Protein AF-A0A6G6K2P4-F1 (afdb_monomer_lite)

Structure (mmCIF, N/CA/C/O backbone):
data_AF-A0A6G6K2P4-F1
#
_entry.id   AF-A0A6G6K2P4-F1
#
loop_
_atom_site.group_PDB
_atom_site.id
_atom_site.type_symbol
_atom_site.label_atom_id
_atom_site.label_alt_id
_atom_site.label_comp_id
_atom_site.label_asym_id
_atom_site.label_entity_id
_atom_site.label_seq_id
_atom_site.pdbx_PDB_ins_code
_atom_site.Cartn_x
_atom_site.Cartn_y
_atom_site.Cartn_z
_atom_site.occupancy
_atom_site.B_iso_or_equiv
_atom_site.auth_seq_id
_atom_site.auth_comp_id
_atom_site.auth_asym_id
_atom_site.auth_atom_id
_atom_site.pdbx_PDB_model_num
ATOM 1 N N . MET A 1 1 ? 17.049 -26.650 -2.622 1.00 39.81 1 MET A N 1
ATOM 2 C CA . MET A 1 1 ? 17.209 -25.190 -2.792 1.00 39.81 1 MET A CA 1
ATOM 3 C C . MET A 1 1 ? 16.541 -24.506 -1.617 1.00 39.81 1 MET A C 1
ATOM 5 O O . MET A 1 1 ? 15.381 -24.784 -1.356 1.00 39.81 1 MET A O 1
ATOM 9 N N . ILE A 1 2 ? 17.284 -23.707 -0.855 1.00 31.02 2 ILE A N 1
ATOM 10 C CA . ILE A 1 2 ? 16.740 -22.913 0.253 1.00 31.02 2 ILE A CA 1
ATOM 11 C C . ILE A 1 2 ? 16.193 -21.632 -0.380 1.00 31.02 2 ILE A C 1
ATOM 13 O O . ILE A 1 2 ? 16.958 -20.934 -1.041 1.00 31.02 2 ILE A O 1
ATOM 17 N N . SER A 1 3 ? 14.889 -21.371 -0.233 1.00 41.75 3 SER A N 1
ATOM 18 C CA . SER A 1 3 ? 14.247 -20.149 -0.735 1.00 41.75 3 SER A CA 1
ATOM 19 C C . SER A 1 3 ? 14.992 -18.918 -0.212 1.00 41.75 3 SER A C 1
ATOM 21 O O . SER A 1 3 ? 15.255 -18.818 0.990 1.00 41.75 3 SER A O 1
ATOM 23 N N . LEU A 1 4 ? 15.356 -18.006 -1.118 1.00 45.09 4 LEU A N 1
ATOM 24 C CA . LEU A 1 4 ? 16.084 -16.768 -0.822 1.00 45.09 4 LEU A CA 1
ATOM 25 C C . LEU A 1 4 ? 15.324 -15.894 0.200 1.00 45.09 4 LEU A C 1
ATOM 27 O O . LEU A 1 4 ? 15.955 -15.183 0.978 1.00 45.09 4 LEU A O 1
ATOM 31 N N . LEU A 1 5 ? 13.999 -16.073 0.291 1.00 49.62 5 LEU A N 1
ATOM 32 C CA . LEU A 1 5 ? 13.108 -15.445 1.272 1.00 49.62 5 LEU A CA 1
ATOM 33 C C . LEU A 1 5 ? 13.493 -15.789 2.722 1.00 49.62 5 LEU A C 1
ATOM 35 O O . LEU A 1 5 ? 13.504 -14.924 3.588 1.00 49.62 5 LEU A O 1
ATOM 39 N N . LYS A 1 6 ? 13.951 -17.018 3.005 1.00 39.12 6 LYS A N 1
ATOM 40 C CA . LYS A 1 6 ? 14.360 -17.417 4.369 1.00 39.12 6 LYS A CA 1
ATOM 41 C C . LYS A 1 6 ? 15.585 -16.667 4.902 1.00 39.12 6 LYS A C 1
ATOM 43 O O . LYS A 1 6 ? 15.818 -16.696 6.106 1.00 39.12 6 LYS A O 1
ATOM 48 N N . LYS A 1 7 ? 16.397 -16.052 4.034 1.00 46.56 7 LYS A N 1
ATOM 49 C CA . LYS A 1 7 ? 17.604 -15.317 4.445 1.00 46.56 7 LYS A CA 1
ATOM 50 C C . LYS A 1 7 ? 17.328 -13.868 4.846 1.00 46.56 7 LYS A C 1
ATOM 52 O O . LYS A 1 7 ? 18.164 -13.300 5.538 1.00 46.56 7 LYS A O 1
ATOM 57 N N . LEU A 1 8 ? 16.195 -13.294 4.440 1.00 49.91 8 LEU A N 1
ATOM 58 C CA . LEU A 1 8 ? 15.850 -11.901 4.744 1.00 49.91 8 LEU A CA 1
ATOM 59 C C . LEU A 1 8 ? 15.077 -11.766 6.071 1.00 49.91 8 LEU A C 1
ATOM 61 O O . LEU A 1 8 ? 15.215 -10.753 6.744 1.00 49.91 8 LEU A O 1
ATOM 65 N N . PHE A 1 9 ? 14.374 -12.816 6.517 1.00 56.88 9 PHE A N 1
ATOM 66 C CA . PHE A 1 9 ? 13.521 -12.800 7.723 1.00 56.88 9 PHE A CA 1
ATOM 67 C C . PHE A 1 9 ? 14.152 -13.455 8.977 1.00 56.88 9 PHE A C 1
ATOM 69 O O . PHE A 1 9 ? 13.475 -14.083 9.793 1.00 56.88 9 PHE A O 1
ATOM 76 N N . GLY A 1 10 ? 15.475 -13.369 9.137 1.00 37.81 10 GLY A N 1
ATOM 77 C CA . GLY A 1 10 ? 16.217 -14.033 10.219 1.00 37.81 10 GLY A CA 1
ATOM 78 C C . GLY A 1 10 ? 16.110 -13.382 11.613 1.00 37.81 10 GLY A C 1
ATOM 79 O O . GLY A 1 10 ? 16.987 -12.619 11.985 1.00 37.81 10 GLY A O 1
ATOM 80 N N . SER A 1 11 ? 15.083 -13.767 12.383 1.00 51.94 11 SER A N 1
ATOM 81 C CA . SER A 1 11 ? 14.995 -13.998 13.849 1.00 51.94 11 SER A CA 1
ATOM 82 C C . SER A 1 11 ? 15.891 -13.224 14.852 1.00 51.94 11 SER A C 1
ATOM 84 O O . SER A 1 11 ? 17.026 -13.639 15.089 1.00 51.94 11 SER A O 1
ATOM 86 N N . THR A 1 12 ? 15.282 -12.322 15.651 1.00 36.97 12 THR A N 1
ATOM 87 C CA . THR A 1 12 ? 15.615 -12.081 17.083 1.00 36.97 12 THR A CA 1
ATOM 88 C C . THR A 1 12 ? 14.431 -11.532 17.923 1.00 36.97 12 THR A C 1
ATOM 90 O O . THR A 1 12 ? 14.105 -10.356 17.804 1.00 36.97 12 THR A O 1
ATOM 93 N N . ALA A 1 13 ? 13.967 -12.365 18.879 1.00 32.31 13 ALA A N 1
ATOM 94 C CA . ALA A 1 13 ? 13.212 -12.108 20.137 1.00 32.31 13 ALA A CA 1
ATOM 95 C C . ALA A 1 13 ? 11.655 -12.046 20.119 1.00 32.31 13 ALA A C 1
ATOM 97 O O . ALA A 1 13 ? 11.077 -11.426 19.254 1.00 32.31 13 ALA A O 1
ATOM 98 N N . PRO A 1 14 ? 10.959 -12.628 21.127 1.00 44.38 14 PRO A N 1
ATOM 99 C CA . PRO A 1 14 ? 9.756 -13.450 20.942 1.00 44.38 14 PRO A CA 1
ATOM 100 C C . PRO A 1 14 ? 8.438 -12.656 20.887 1.00 44.38 14 PRO A C 1
ATOM 102 O O . PRO A 1 14 ? 8.018 -12.076 21.892 1.00 44.38 14 PRO A O 1
ATOM 105 N N . ARG A 1 15 ? 7.726 -12.691 19.749 1.00 43.91 15 ARG A N 1
ATOM 106 C CA . ARG A 1 15 ? 6.492 -11.898 19.564 1.00 43.91 15 ARG A CA 1
ATOM 107 C C . ARG A 1 15 ? 5.426 -12.559 18.669 1.00 43.91 15 ARG A C 1
ATOM 109 O O . ARG A 1 15 ? 5.136 -12.052 17.603 1.00 43.91 15 ARG A O 1
ATOM 116 N N . GLN A 1 16 ? 4.814 -13.684 19.071 1.00 43.28 16 GLN A N 1
ATOM 117 C CA . GLN A 1 16 ? 3.766 -14.371 18.259 1.00 43.28 16 GLN A CA 1
ATOM 118 C C . GLN A 1 16 ? 4.140 -14.463 16.755 1.00 43.28 16 GLN A C 1
ATOM 120 O O . GLN A 1 16 ? 3.350 -14.211 15.849 1.00 43.28 16 GLN A O 1
ATOM 125 N N . GLU A 1 17 ? 5.416 -14.759 16.531 1.00 45.78 17 GLU A N 1
ATOM 126 C CA . GLU A 1 17 ? 6.182 -14.415 15.340 1.00 45.78 17 GLU A CA 1
ATOM 127 C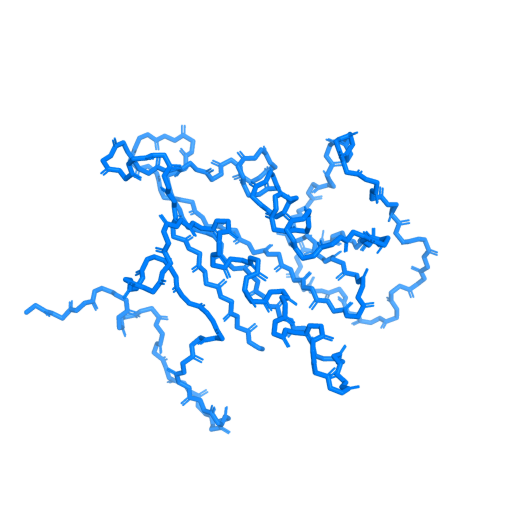 C . GLU A 1 17 ? 6.131 -15.523 14.294 1.00 45.78 17 GLU A C 1
ATOM 129 O O . GLU A 1 17 ? 6.377 -16.691 14.605 1.00 45.78 17 GLU A O 1
ATOM 134 N N . GLY A 1 18 ? 5.915 -15.141 13.035 1.00 50.56 18 GLY A N 1
ATOM 135 C CA . GLY A 1 18 ? 6.540 -15.880 11.941 1.00 50.56 18 GLY A CA 1
ATOM 136 C C . GLY A 1 18 ? 5.803 -15.923 10.613 1.00 50.56 18 GLY A C 1
ATOM 137 O O . GLY A 1 18 ? 6.361 -16.499 9.682 1.00 50.56 18 GLY A O 1
ATOM 138 N N . LYS A 1 19 ? 4.595 -15.360 10.484 1.00 54.78 19 LYS A N 1
ATOM 139 C CA . LYS A 1 19 ? 3.955 -15.246 9.169 1.00 54.78 19 LYS A CA 1
ATOM 140 C C . LYS A 1 19 ? 3.485 -13.824 8.892 1.00 54.78 19 LYS A C 1
ATOM 142 O O . LYS A 1 19 ? 2.845 -13.244 9.772 1.00 54.78 19 LYS A O 1
ATOM 147 N N . PRO A 1 20 ? 3.788 -13.287 7.698 1.00 64.94 20 PRO A N 1
ATOM 148 C CA . PRO A 1 20 ? 3.204 -12.033 7.261 1.00 64.94 20 PRO A CA 1
ATOM 149 C C . PRO A 1 20 ? 1.675 -12.151 7.281 1.00 64.94 20 PRO A C 1
ATOM 151 O O . PRO A 1 20 ? 1.105 -13.233 7.117 1.00 64.94 20 PRO A O 1
ATOM 154 N N . PHE A 1 21 ? 1.008 -11.028 7.530 1.00 80.06 21 PHE A N 1
ATOM 155 C CA . PHE A 1 21 ? -0.448 -10.911 7.495 1.00 80.06 21 PHE A CA 1
ATOM 156 C C . PHE A 1 21 ? -1.009 -11.276 6.112 1.00 80.06 21 PHE A C 1
ATOM 158 O O . PHE A 1 21 ? -2.104 -11.834 6.003 1.00 80.06 21 PHE A O 1
ATOM 165 N N . MET A 1 22 ? -0.228 -10.979 5.074 1.00 91.31 22 MET A N 1
ATOM 166 C CA . MET A 1 22 ? -0.448 -11.343 3.680 1.00 91.31 22 MET A CA 1
ATOM 167 C C . MET A 1 22 ? 0.909 -11.367 2.963 1.00 91.31 22 MET A C 1
ATOM 169 O O . MET A 1 22 ? 1.766 -10.536 3.262 1.00 91.31 22 MET A O 1
ATOM 173 N N . GLU A 1 23 ? 1.106 -12.308 2.043 1.00 91.94 23 GLU A N 1
ATOM 174 C CA . GLU A 1 23 ? 2.243 -12.346 1.119 1.00 91.94 23 GLU A CA 1
ATOM 175 C C . GLU A 1 23 ? 1.719 -12.715 -0.267 1.00 91.94 23 GLU A C 1
ATOM 177 O O . GLU A 1 23 ? 0.846 -13.569 -0.406 1.00 91.94 23 GLU A O 1
ATOM 182 N N . HIS A 1 24 ? 2.250 -12.055 -1.283 1.00 93.19 24 HIS A N 1
ATOM 183 C CA . HIS A 1 24 ? 1.977 -12.317 -2.680 1.00 93.19 24 HIS A CA 1
ATOM 184 C C . HIS A 1 24 ? 3.277 -12.145 -3.479 1.00 93.19 24 HIS A C 1
ATOM 186 O O . HIS A 1 24 ? 3.998 -11.174 -3.235 1.00 93.19 24 HIS A O 1
ATOM 192 N N . PRO A 1 25 ? 3.585 -13.033 -4.438 1.00 90.19 25 PRO A N 1
ATOM 193 C CA . PRO A 1 25 ? 2.833 -14.237 -4.792 1.00 90.19 25 PRO A CA 1
ATOM 194 C C . PRO A 1 25 ? 3.065 -15.400 -3.812 1.00 90.19 25 PRO A C 1
ATOM 196 O O . PRO A 1 25 ? 4.200 -15.791 -3.548 1.00 90.19 25 PRO A O 1
ATOM 199 N N . ASP A 1 26 ? 1.984 -16.015 -3.325 1.00 88.81 26 ASP A N 1
ATOM 200 C CA . ASP A 1 26 ? 2.011 -17.272 -2.553 1.00 88.81 26 ASP A CA 1
ATOM 201 C C . ASP A 1 26 ? 1.074 -18.359 -3.135 1.00 88.81 26 ASP A C 1
ATOM 203 O O . ASP A 1 26 ? 0.999 -19.475 -2.615 1.00 88.81 26 ASP A O 1
ATOM 207 N N . GLY A 1 27 ? 0.386 -18.041 -4.241 1.00 86.75 27 GLY A N 1
ATOM 208 C CA . GLY A 1 27 ? -0.622 -18.884 -4.891 1.00 86.75 27 GLY A CA 1
ATOM 209 C C . GLY A 1 27 ? -2.052 -18.697 -4.368 1.00 86.75 27 GLY A C 1
ATOM 210 O O . GLY A 1 27 ? -2.954 -19.377 -4.855 1.00 86.75 27 GLY A O 1
ATOM 211 N N . THR A 1 28 ? -2.274 -17.803 -3.400 1.00 92.00 28 THR A N 1
ATOM 212 C CA . THR A 1 28 ? -3.599 -17.492 -2.841 1.00 92.00 28 THR A CA 1
ATOM 213 C C . THR A 1 28 ? -4.338 -16.423 -3.647 1.00 92.00 28 THR A C 1
ATOM 215 O O . THR A 1 28 ? -5.569 -16.443 -3.699 1.00 92.00 28 THR A O 1
ATOM 218 N N . PHE A 1 29 ? -3.609 -15.492 -4.268 1.00 93.12 29 PHE A N 1
ATOM 219 C CA . PHE A 1 29 ? -4.170 -14.322 -4.943 1.00 93.12 29 PHE A CA 1
ATOM 220 C C . PHE A 1 29 ? -3.773 -14.269 -6.417 1.00 93.12 29 PHE A C 1
ATOM 222 O O . PHE A 1 29 ? -2.664 -14.652 -6.785 1.00 93.12 29 PHE A O 1
ATOM 229 N N . ASP A 1 30 ? -4.679 -13.742 -7.243 1.00 93.44 30 ASP A N 1
ATOM 230 C CA . ASP A 1 30 ? -4.458 -13.598 -8.686 1.00 93.44 30 ASP A CA 1
ATOM 231 C C . ASP A 1 30 ? -3.452 -12.485 -9.025 1.00 93.44 30 ASP A C 1
ATOM 233 O O . ASP A 1 30 ? -2.854 -12.519 -10.094 1.00 93.44 30 ASP A O 1
ATOM 237 N N . ASN A 1 31 ? -3.311 -11.470 -8.160 1.00 95.25 31 ASN A N 1
ATOM 238 C CA . ASN A 1 31 ? -2.374 -10.351 -8.323 1.00 95.25 31 ASN A CA 1
ATOM 239 C C . ASN A 1 31 ? -2.173 -9.557 -7.016 1.00 95.25 31 ASN A C 1
ATOM 241 O O . ASN A 1 31 ? -2.936 -9.708 -6.053 1.00 95.25 31 ASN A O 1
ATOM 245 N N . ALA A 1 32 ? -1.202 -8.637 -7.017 1.00 95.38 32 ALA A N 1
ATOM 246 C CA . ALA A 1 32 ? -0.882 -7.777 -5.877 1.00 95.38 32 ALA A CA 1
ATOM 247 C C . ALA A 1 32 ? -2.067 -6.928 -5.376 1.00 95.38 32 ALA A C 1
ATOM 249 O O . ALA A 1 32 ? -2.211 -6.725 -4.169 1.00 95.38 32 ALA A O 1
ATOM 250 N N . ILE A 1 33 ? -2.937 -6.435 -6.269 1.00 96.50 33 ILE A N 1
ATOM 251 C CA . ILE A 1 33 ? -4.109 -5.632 -5.876 1.00 96.50 33 ILE A CA 1
ATOM 252 C C . ILE A 1 33 ? -5.097 -6.487 -5.082 1.00 96.50 33 ILE A C 1
ATOM 254 O O . ILE A 1 33 ? -5.559 -6.041 -4.034 1.00 96.50 33 ILE A O 1
ATOM 258 N N . ALA A 1 34 ? -5.389 -7.706 -5.542 1.00 96.25 34 ALA A N 1
ATOM 259 C CA . ALA A 1 34 ? -6.276 -8.633 -4.842 1.00 96.25 34 ALA A CA 1
ATOM 260 C C . ALA A 1 34 ? -5.726 -8.997 -3.453 1.00 96.25 34 ALA A C 1
ATOM 262 O O . ALA A 1 34 ? -6.472 -9.026 -2.473 1.00 96.25 34 ALA A O 1
ATOM 263 N N . ALA A 1 35 ? -4.410 -9.197 -3.351 1.00 96.00 35 ALA A N 1
ATOM 264 C CA . ALA A 1 35 ? -3.741 -9.468 -2.084 1.00 96.00 35 ALA A CA 1
ATOM 265 C C . ALA A 1 35 ? -3.830 -8.273 -1.111 1.00 96.00 35 ALA A C 1
ATOM 267 O O . ALA A 1 35 ? -4.173 -8.432 0.064 1.00 96.00 35 ALA A O 1
ATOM 268 N N . MET A 1 36 ? -3.584 -7.050 -1.597 1.00 96.31 36 MET A N 1
ATOM 269 C CA . MET A 1 36 ? -3.739 -5.827 -0.800 1.00 96.31 36 MET A CA 1
ATOM 270 C C . MET A 1 36 ? -5.193 -5.589 -0.376 1.00 96.31 36 MET A C 1
ATOM 272 O O . MET A 1 36 ? -5.433 -5.246 0.780 1.00 96.31 36 MET A O 1
ATOM 276 N N . GLU A 1 37 ? -6.161 -5.780 -1.277 1.00 96.25 37 GLU A N 1
ATOM 277 C CA . GLU A 1 37 ? -7.593 -5.626 -0.994 1.00 96.25 37 GLU A CA 1
ATOM 278 C C . GLU A 1 37 ? -8.031 -6.539 0.150 1.00 96.25 37 GLU A C 1
ATOM 280 O O . GLU A 1 37 ? -8.652 -6.072 1.108 1.00 96.25 37 GLU A O 1
ATOM 285 N N . ASP A 1 38 ? -7.676 -7.821 0.077 1.00 94.62 38 ASP A N 1
ATOM 286 C CA . ASP A 1 38 ? -7.983 -8.795 1.117 1.00 94.62 38 ASP A CA 1
ATOM 287 C C . ASP A 1 38 ? -7.332 -8.410 2.458 1.00 94.62 38 ASP A C 1
ATOM 289 O O . ASP A 1 38 ? -8.008 -8.409 3.493 1.00 94.62 38 ASP A O 1
ATOM 293 N N . ALA A 1 39 ? -6.066 -7.980 2.451 1.00 92.69 39 ALA A N 1
ATOM 294 C CA . ALA A 1 39 ? -5.406 -7.500 3.659 1.00 92.69 39 ALA A CA 1
ATOM 295 C C . ALA A 1 39 ? -6.149 -6.293 4.270 1.00 92.69 39 ALA A C 1
ATOM 297 O O . ALA A 1 39 ? -6.444 -6.275 5.467 1.00 92.69 39 ALA A O 1
ATOM 298 N N . ILE A 1 40 ? -6.535 -5.309 3.455 1.00 92.88 40 ILE A N 1
ATOM 299 C CA . ILE A 1 40 ? -7.295 -4.134 3.906 1.00 92.88 40 ILE A CA 1
ATOM 300 C C . ILE A 1 40 ? -8.671 -4.541 4.443 1.00 92.88 40 ILE A C 1
ATOM 302 O O . ILE A 1 40 ? -9.099 -4.034 5.484 1.00 92.88 40 ILE A O 1
ATOM 306 N N . HIS A 1 41 ? -9.356 -5.473 3.781 1.00 92.62 41 HIS A N 1
ATOM 307 C CA . HIS A 1 41 ? -10.644 -5.989 4.231 1.00 92.62 41 HIS A CA 1
ATOM 308 C C . HIS A 1 41 ? -10.529 -6.640 5.617 1.00 92.62 41 HIS A C 1
ATOM 310 O O . HIS A 1 41 ? -11.306 -6.322 6.524 1.00 92.62 41 HIS A O 1
ATOM 316 N N . ARG A 1 42 ? -9.531 -7.511 5.817 1.00 90.31 42 ARG A N 1
ATOM 317 C CA . ARG A 1 42 ? -9.271 -8.164 7.110 1.00 90.31 42 ARG A CA 1
ATOM 318 C C . ARG A 1 42 ? -8.948 -7.145 8.198 1.00 90.31 42 ARG A C 1
ATOM 320 O O . ARG A 1 42 ? -9.512 -7.241 9.282 1.00 90.31 42 ARG A O 1
ATOM 327 N N . LEU A 1 43 ? -8.104 -6.152 7.906 1.00 88.69 43 LEU A N 1
ATOM 328 C CA . LEU A 1 43 ? -7.735 -5.101 8.860 1.00 88.69 43 LEU A CA 1
ATOM 329 C C . LEU A 1 43 ? -8.940 -4.274 9.316 1.00 88.69 43 LEU A C 1
ATOM 331 O O . LEU A 1 43 ? -9.108 -4.037 10.509 1.00 88.69 43 LEU A O 1
ATOM 335 N N . ARG A 1 44 ? -9.806 -3.860 8.385 1.00 87.56 44 ARG A N 1
ATOM 336 C CA . ARG A 1 44 ? -11.018 -3.084 8.705 1.00 87.56 44 ARG A CA 1
ATOM 337 C C . ARG A 1 44 ? -12.096 -3.902 9.411 1.00 87.56 44 ARG A C 1
ATOM 339 O O . ARG A 1 44 ? -12.974 -3.322 10.038 1.00 87.56 44 ARG A O 1
ATOM 346 N N . SER A 1 45 ? -12.033 -5.228 9.308 1.00 88.31 45 SER A N 1
ATOM 347 C CA . SER A 1 45 ? -12.941 -6.144 10.007 1.00 88.31 45 SER A CA 1
ATOM 348 C C . SER A 1 45 ? -12.532 -6.394 11.463 1.00 88.31 45 SER A C 1
ATOM 350 O O . SER A 1 45 ? -13.265 -7.056 12.199 1.00 88.31 45 SER A O 1
ATOM 352 N N . LEU A 1 46 ? -11.361 -5.909 11.892 1.00 85.38 46 LEU A N 1
ATOM 353 C CA . LEU A 1 46 ? -10.928 -6.043 13.277 1.00 85.38 46 LEU A CA 1
ATOM 354 C C . LEU A 1 46 ? -11.777 -5.147 14.189 1.00 85.38 46 LEU A C 1
ATOM 356 O O . LEU A 1 46 ? -12.051 -4.004 13.825 1.00 85.38 46 LEU A O 1
ATOM 360 N N . PRO A 1 47 ? -12.140 -5.619 15.399 1.00 82.25 47 PRO A N 1
ATOM 361 C CA . PRO A 1 47 ? -12.848 -4.793 16.379 1.00 82.25 47 PRO A CA 1
ATOM 362 C C . PRO A 1 47 ? -12.095 -3.501 16.709 1.00 82.25 47 PRO A C 1
ATOM 364 O O . PRO A 1 47 ? -12.705 -2.462 16.938 1.00 82.25 47 PRO A O 1
ATOM 367 N N . GLU A 1 48 ? -10.762 -3.580 16.705 1.00 79.88 48 GLU A N 1
ATOM 368 C CA . GLU A 1 48 ? -9.859 -2.453 16.880 1.00 79.88 48 GLU A CA 1
ATOM 369 C C . GLU A 1 48 ? -8.682 -2.576 15.905 1.00 79.88 48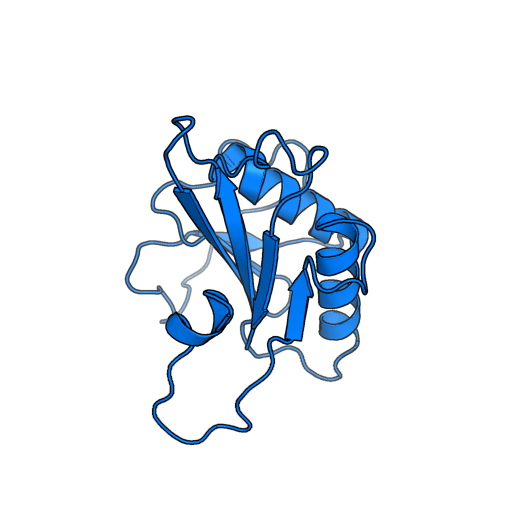 GLU A C 1
ATOM 371 O O . GLU A 1 48 ? -7.963 -3.576 15.895 1.00 79.88 48 GLU A O 1
ATOM 376 N N . TRP A 1 49 ? -8.451 -1.524 15.119 1.00 78.44 49 TRP A N 1
ATOM 377 C CA . TRP A 1 49 ? -7.247 -1.350 14.310 1.00 78.44 49 TRP A CA 1
ATOM 378 C C . TRP A 1 49 ? -6.442 -0.164 14.851 1.00 78.44 49 TRP A C 1
ATOM 380 O O . TRP A 1 49 ? -6.455 0.942 14.310 1.00 78.44 49 TRP A O 1
ATOM 390 N N . THR A 1 50 ? -5.691 -0.416 15.920 1.00 73.56 50 THR A N 1
ATOM 391 C CA . THR A 1 50 ? -4.817 0.581 16.564 1.00 73.56 50 THR A CA 1
ATOM 392 C C . THR A 1 50 ? -3.333 0.382 16.251 1.00 73.56 50 THR A C 1
ATOM 394 O O . THR A 1 50 ? -2.526 1.277 16.496 1.00 73.56 50 THR A O 1
ATOM 397 N N . ARG A 1 51 ? -2.955 -0.768 15.680 1.00 79.31 51 ARG A N 1
ATOM 398 C CA . ARG A 1 51 ? -1.575 -1.070 15.278 1.00 79.31 51 ARG A CA 1
ATOM 399 C C . ARG A 1 51 ? -1.302 -0.625 13.846 1.00 79.31 51 ARG A C 1
ATOM 401 O O . ARG A 1 51 ? -2.181 -0.702 12.991 1.00 79.31 51 ARG A O 1
ATOM 408 N N . TRP A 1 52 ? -0.077 -0.179 13.592 1.00 85.56 52 TRP A N 1
ATOM 409 C CA . TRP A 1 52 ? 0.401 -0.000 12.227 1.00 85.56 52 TRP A CA 1
ATOM 410 C C . TRP A 1 52 ? 0.493 -1.360 11.538 1.00 85.56 52 TRP A C 1
ATOM 412 O O . TRP A 1 52 ? 0.948 -2.326 12.144 1.00 85.56 52 TRP A O 1
ATOM 422 N N . ILE A 1 53 ? 0.059 -1.413 10.285 1.00 88.50 53 ILE A N 1
ATOM 423 C CA . ILE A 1 53 ? 0.445 -2.468 9.353 1.00 88.50 53 ILE A CA 1
ATOM 424 C C . ILE A 1 53 ? 1.338 -1.851 8.282 1.00 88.50 53 ILE A C 1
ATOM 426 O O . ILE A 1 53 ? 1.028 -0.777 7.767 1.00 88.50 53 ILE A O 1
ATOM 430 N N . THR A 1 54 ? 2.447 -2.505 7.967 1.00 92.06 54 THR A N 1
ATOM 431 C CA . THR A 1 54 ? 3.364 -2.102 6.902 1.00 92.06 54 THR A CA 1
ATOM 432 C C . THR A 1 54 ? 3.078 -2.948 5.676 1.00 92.06 54 THR A C 1
ATOM 434 O O . THR A 1 54 ? 3.217 -4.166 5.725 1.00 92.06 54 THR A O 1
ATOM 437 N N . PHE A 1 55 ? 2.680 -2.306 4.583 1.00 94.69 55 PHE A N 1
ATOM 438 C CA . PHE A 1 55 ? 2.670 -2.897 3.254 1.00 94.69 55 PHE A CA 1
ATOM 439 C C . PHE A 1 55 ? 4.038 -2.676 2.621 1.00 94.69 55 PHE A C 1
ATOM 441 O O . PHE A 1 55 ? 4.479 -1.534 2.489 1.00 94.69 55 PHE A O 1
ATOM 448 N N . CYS A 1 56 ? 4.693 -3.756 2.221 1.00 94.56 56 CYS A N 1
ATOM 449 C CA . CYS A 1 56 ? 5.966 -3.729 1.522 1.00 94.56 56 CYS A CA 1
ATOM 450 C C . CYS A 1 56 ? 5.757 -4.205 0.088 1.00 94.56 56 CYS A C 1
ATOM 452 O O . CYS A 1 56 ? 5.307 -5.329 -0.116 1.00 94.56 56 CYS A O 1
ATOM 454 N N . ALA A 1 57 ? 6.120 -3.381 -0.891 1.00 94.88 57 ALA A N 1
ATOM 455 C CA . ALA A 1 57 ? 6.165 -3.772 -2.293 1.00 94.88 57 ALA A CA 1
ATOM 456 C C . ALA A 1 57 ? 7.606 -3.968 -2.752 1.00 94.88 57 ALA A C 1
ATOM 458 O O . ALA A 1 57 ? 8.502 -3.210 -2.374 1.00 94.88 57 ALA A O 1
ATOM 459 N N . GLN A 1 58 ? 7.801 -4.960 -3.608 1.00 93.38 58 GLN A N 1
ATOM 460 C CA . GLN A 1 58 ? 9.086 -5.373 -4.138 1.00 93.38 58 GLN A CA 1
ATOM 461 C C . GLN A 1 58 ? 8.966 -5.610 -5.646 1.00 93.38 58 GLN A C 1
ATOM 463 O O . GLN A 1 58 ? 8.048 -6.284 -6.104 1.00 93.38 58 GLN A O 1
ATOM 468 N N . GLY A 1 59 ? 9.934 -5.104 -6.409 1.00 92.12 59 GLY A N 1
ATOM 469 C CA . GLY A 1 59 ? 9.990 -5.312 -7.852 1.00 92.12 59 GLY A CA 1
ATOM 470 C C . GLY A 1 59 ? 11.272 -4.779 -8.486 1.00 92.12 59 GLY A C 1
ATOM 471 O O . GLY A 1 59 ? 12.282 -4.529 -7.821 1.00 92.12 59 GLY A O 1
ATOM 472 N N . GLN A 1 60 ? 11.224 -4.586 -9.796 1.00 91.06 60 GLN A N 1
ATOM 473 C CA . GLN A 1 60 ? 12.268 -3.943 -10.573 1.00 91.06 60 GLN A CA 1
ATOM 474 C C . GLN A 1 60 ? 12.302 -2.432 -10.291 1.00 91.06 60 GLN A C 1
ATOM 476 O O . GLN A 1 60 ? 11.276 -1.750 -10.254 1.00 91.06 60 GLN A O 1
ATOM 481 N N . GLY A 1 61 ? 13.512 -1.908 -10.099 1.00 81.62 61 GLY A N 1
ATOM 482 C CA . GLY A 1 61 ? 13.782 -0.485 -9.924 1.00 81.62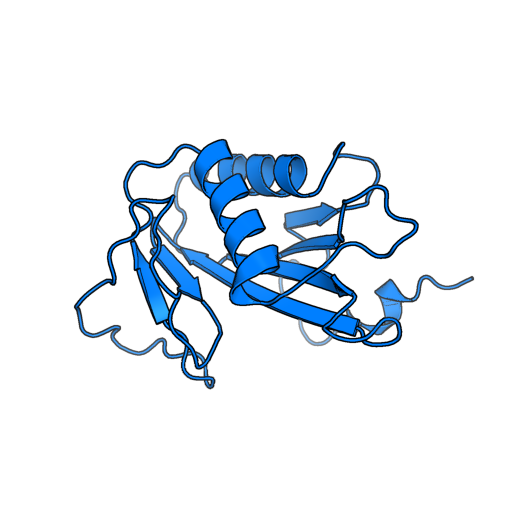 61 GLY A CA 1
ATOM 483 C C . GLY A 1 61 ? 13.992 0.261 -11.244 1.00 81.62 61 GLY A C 1
ATOM 484 O O . GLY A 1 61 ? 13.659 -0.203 -12.331 1.00 81.62 61 GLY A O 1
ATOM 485 N N . ALA A 1 62 ? 14.605 1.446 -11.168 1.00 75.44 62 ALA A N 1
ATOM 486 C CA . ALA A 1 62 ? 14.780 2.335 -12.324 1.00 75.44 62 ALA A CA 1
ATOM 487 C C . ALA A 1 62 ? 15.672 1.775 -13.456 1.00 75.44 62 ALA A C 1
ATOM 489 O O . ALA A 1 62 ? 15.680 2.329 -14.557 1.00 75.44 62 ALA A O 1
ATOM 490 N N . ARG A 1 63 ? 16.442 0.710 -13.199 1.00 80.44 63 ARG A N 1
ATOM 491 C CA . ARG A 1 63 ? 17.286 0.023 -14.189 1.00 80.44 63 ARG A CA 1
ATOM 492 C C . ARG A 1 63 ? 16.902 -1.455 -14.267 1.00 80.44 63 ARG A C 1
ATOM 494 O O . ARG A 1 63 ? 16.473 -1.987 -13.246 1.00 80.44 63 ARG A O 1
ATOM 501 N N . PRO A 1 64 ? 17.094 -2.129 -15.416 1.00 77.56 64 PRO A N 1
ATOM 502 C CA . PRO A 1 64 ? 16.679 -3.520 -15.588 1.00 77.56 64 PRO A CA 1
ATOM 503 C C . PRO A 1 64 ? 17.240 -4.494 -14.540 1.00 77.56 64 PRO A C 1
ATOM 505 O O . PRO A 1 64 ? 16.571 -5.437 -14.132 1.00 77.56 64 PRO A O 1
ATOM 508 N N . GLU A 1 65 ? 18.466 -4.248 -14.091 1.00 79.00 65 GLU A N 1
ATOM 509 C CA . GLU A 1 65 ? 19.174 -5.027 -13.076 1.00 79.00 65 GLU A CA 1
ATOM 510 C C . GLU A 1 65 ? 18.938 -4.542 -11.639 1.00 79.00 65 GLU A C 1
ATOM 512 O O . GLU A 1 65 ? 19.386 -5.180 -10.686 1.00 79.00 65 GLU A O 1
ATOM 517 N N . ALA A 1 66 ? 18.292 -3.386 -11.474 1.00 84.31 66 ALA A N 1
ATOM 518 C CA . ALA A 1 66 ? 18.070 -2.796 -10.169 1.00 84.31 66 ALA A CA 1
ATOM 519 C C . ALA A 1 66 ? 16.836 -3.406 -9.515 1.00 84.31 66 ALA A C 1
ATOM 521 O O . ALA A 1 66 ? 15.780 -3.553 -10.124 1.00 84.31 66 ALA A O 1
ATOM 522 N N . TYR A 1 67 ? 16.984 -3.685 -8.233 1.00 87.06 67 TYR A N 1
ATOM 523 C CA . TYR A 1 67 ? 15.907 -4.080 -7.354 1.00 87.06 67 TYR A CA 1
ATOM 524 C C . TYR A 1 67 ? 15.398 -2.854 -6.593 1.00 87.06 67 TYR A C 1
ATOM 526 O O . TYR A 1 67 ? 16.205 -2.024 -6.160 1.00 87.06 67 TYR A O 1
ATOM 534 N N . ALA A 1 68 ? 14.086 -2.741 -6.420 1.00 90.56 68 ALA A N 1
ATOM 535 C CA . ALA A 1 68 ? 13.476 -1.698 -5.612 1.00 90.56 68 ALA A CA 1
ATOM 536 C C . ALA A 1 68 ? 12.488 -2.289 -4.605 1.00 90.56 68 ALA A C 1
ATOM 538 O O . ALA A 1 68 ? 11.788 -3.263 -4.882 1.00 90.56 68 ALA A O 1
ATOM 539 N N . MET A 1 69 ? 12.451 -1.665 -3.432 1.00 91.94 69 MET A N 1
ATOM 540 C CA . MET A 1 69 ? 11.540 -1.983 -2.345 1.00 91.94 69 MET A CA 1
ATOM 541 C C . MET A 1 69 ? 11.039 -0.678 -1.742 1.00 91.94 69 MET A C 1
ATOM 543 O O . MET A 1 69 ? 11.795 0.293 -1.643 1.00 91.94 69 MET A O 1
ATOM 547 N N . ALA A 1 70 ? 9.773 -0.663 -1.355 1.00 92.50 70 ALA A N 1
ATOM 548 C CA . ALA A 1 70 ? 9.164 0.471 -0.690 1.00 92.50 70 ALA A CA 1
ATOM 549 C C . ALA A 1 70 ? 8.130 0.015 0.329 1.00 92.50 70 ALA A C 1
ATOM 551 O O . ALA A 1 70 ? 7.500 -1.031 0.173 1.00 92.50 70 ALA A O 1
ATOM 552 N N . GLU A 1 71 ? 7.933 0.850 1.341 1.00 92.94 71 GLU A N 1
ATOM 553 C CA . GLU A 1 71 ? 7.028 0.586 2.446 1.00 92.94 71 GLU A CA 1
ATOM 554 C C . GLU A 1 71 ? 6.004 1.712 2.589 1.00 92.94 71 GLU A C 1
ATOM 556 O O . GLU A 1 71 ? 6.316 2.903 2.485 1.00 92.94 71 GLU A O 1
ATOM 561 N N . VAL A 1 72 ? 4.766 1.317 2.863 1.00 92.25 72 VAL A N 1
ATOM 562 C CA . VAL A 1 72 ? 3.662 2.208 3.213 1.00 92.25 72 VAL A CA 1
ATOM 563 C C . VAL A 1 72 ? 2.988 1.651 4.454 1.00 92.25 72 VAL A C 1
ATOM 565 O O . VAL A 1 72 ? 2.627 0.476 4.486 1.00 92.25 72 VAL A O 1
ATOM 568 N N . ARG A 1 73 ? 2.792 2.480 5.479 1.00 91.94 73 ARG A N 1
ATOM 569 C CA . ARG A 1 73 ? 2.132 2.053 6.715 1.00 91.94 73 ARG A CA 1
ATOM 570 C C . ARG A 1 73 ? 0.701 2.550 6.781 1.00 91.94 73 ARG A C 1
ATOM 572 O O . ARG A 1 73 ? 0.400 3.649 6.330 1.00 91.94 73 ARG A O 1
ATOM 579 N N . MET A 1 74 ? -0.187 1.761 7.375 1.00 89.75 74 MET A N 1
ATOM 580 C CA . MET A 1 74 ? -1.595 2.121 7.537 1.00 89.75 74 MET A CA 1
ATOM 581 C C . MET A 1 74 ? -2.066 1.898 8.981 1.00 89.75 74 MET A C 1
ATOM 583 O O . MET A 1 74 ? -1.786 0.859 9.587 1.00 89.75 74 MET A O 1
ATOM 587 N N . ARG A 1 75 ? -2.781 2.883 9.543 1.00 87.69 75 ARG A N 1
ATOM 588 C CA . ARG A 1 75 ? -3.376 2.835 10.892 1.00 87.69 75 ARG A CA 1
ATOM 589 C C . ARG A 1 75 ? -4.655 3.653 10.955 1.00 87.69 75 ARG A C 1
ATOM 591 O O . ARG A 1 75 ? -4.615 4.846 10.678 1.00 87.69 75 ARG A O 1
ATOM 598 N N . GLY A 1 76 ? -5.772 3.045 11.356 1.00 82.00 76 GLY A N 1
ATOM 599 C CA . GLY A 1 76 ? -6.994 3.776 11.729 1.00 82.00 76 GLY A CA 1
ATOM 600 C C . GLY A 1 76 ? -7.451 4.849 10.726 1.00 82.00 76 GLY A C 1
ATOM 601 O O . GLY A 1 76 ? -7.713 5.978 11.126 1.00 82.00 76 GLY A O 1
ATOM 602 N N . GLY A 1 77 ? -7.482 4.530 9.426 1.00 84.75 77 GLY A N 1
ATOM 603 C CA . GLY A 1 77 ? -7.877 5.478 8.367 1.00 84.75 77 GLY A CA 1
ATOM 604 C C . GLY A 1 77 ? -6.792 6.477 7.940 1.00 84.75 77 GLY A C 1
ATOM 605 O O . GLY A 1 77 ? -7.051 7.354 7.118 1.00 84.75 77 GLY A O 1
ATOM 606 N N . THR A 1 78 ? -5.574 6.335 8.460 1.00 88.06 78 THR A N 1
ATOM 607 C CA . THR A 1 78 ? -4.399 7.106 8.043 1.00 88.06 78 THR A CA 1
ATOM 608 C C . THR A 1 78 ? -3.390 6.232 7.314 1.00 88.06 78 THR A C 1
ATOM 610 O O . THR A 1 78 ? -3.290 5.025 7.562 1.00 88.06 78 THR A O 1
ATOM 613 N N . LEU A 1 79 ? -2.642 6.871 6.424 1.00 90.19 79 LEU A N 1
ATOM 614 C CA . LEU A 1 79 ? -1.574 6.295 5.629 1.00 90.19 79 LEU A CA 1
ATOM 615 C C . LEU A 1 79 ? -0.286 7.077 5.883 1.00 90.19 79 LEU A C 1
ATOM 617 O O . LEU A 1 79 ? -0.283 8.297 5.750 1.00 90.19 79 LEU A O 1
ATOM 621 N N . GLU A 1 80 ? 0.800 6.394 6.215 1.00 90.50 80 GLU A N 1
ATOM 622 C CA . GLU A 1 80 ? 2.138 6.970 6.311 1.00 90.50 80 GLU A CA 1
ATOM 623 C C . GLU A 1 80 ? 2.983 6.475 5.132 1.00 90.50 80 GLU A C 1
ATOM 625 O O . GLU A 1 80 ? 3.199 5.275 4.947 1.00 90.50 80 GLU A O 1
ATOM 630 N N . ILE A 1 81 ? 3.468 7.418 4.329 1.00 89.19 81 ILE A N 1
ATOM 631 C CA . ILE A 1 81 ? 4.380 7.167 3.215 1.00 89.19 81 ILE A CA 1
ATOM 632 C C . ILE A 1 81 ? 5.807 7.332 3.727 1.00 89.19 81 ILE A C 1
ATOM 634 O O . ILE A 1 81 ? 6.216 8.449 4.049 1.00 89.19 81 ILE A O 1
ATOM 638 N N . LEU A 1 82 ? 6.577 6.241 3.773 1.00 85.38 82 LEU A N 1
ATOM 639 C CA . LEU A 1 82 ? 7.976 6.249 4.216 1.00 85.38 82 LEU A CA 1
ATOM 640 C C . LEU A 1 82 ? 8.900 6.726 3.086 1.00 85.38 82 LEU A C 1
ATOM 642 O O . LEU A 1 82 ? 9.669 5.970 2.498 1.00 85.38 82 LEU A O 1
ATOM 646 N N . SER A 1 83 ? 8.777 8.004 2.742 1.00 81.88 83 SER A N 1
ATOM 647 C CA . SER A 1 83 ? 9.562 8.673 1.709 1.00 81.88 83 SER A CA 1
ATOM 648 C C . SER A 1 83 ? 9.859 10.100 2.134 1.00 81.88 83 SER A C 1
ATOM 650 O O . SER A 1 83 ? 8.985 10.769 2.672 1.00 81.88 83 SER A O 1
ATOM 652 N N . GLU A 1 84 ? 11.048 10.603 1.804 1.00 81.62 84 GLU A N 1
ATOM 653 C CA . GLU A 1 84 ? 11.376 12.021 1.994 1.00 81.62 84 GLU A CA 1
ATOM 654 C C . GLU A 1 84 ? 10.484 12.933 1.136 1.00 81.62 84 GLU A C 1
ATOM 656 O O . GLU A 1 84 ? 10.227 14.087 1.490 1.00 81.62 84 GLU A O 1
ATOM 661 N N . LYS A 1 85 ? 9.992 12.422 -0.001 1.00 82.44 85 LYS A N 1
ATOM 662 C CA . LYS A 1 85 ? 9.145 13.173 -0.927 1.00 82.44 85 LYS A CA 1
ATOM 663 C C . LYS A 1 85 ? 7.666 12.947 -0.606 1.00 82.44 85 LYS A C 1
ATOM 665 O O . LYS A 1 85 ? 7.248 11.789 -0.524 1.00 82.44 85 LYS A O 1
ATOM 670 N N . PRO A 1 86 ? 6.857 14.016 -0.501 1.00 82.75 86 PRO A N 1
ATOM 671 C CA . PRO A 1 86 ? 5.411 13.870 -0.404 1.00 82.75 86 PRO A CA 1
ATOM 672 C C . PRO A 1 86 ? 4.845 13.307 -1.714 1.00 82.75 86 PRO A C 1
ATOM 674 O O . PRO A 1 86 ? 5.466 13.439 -2.770 1.00 82.75 86 PRO A O 1
ATOM 677 N N . LEU A 1 87 ? 3.646 12.725 -1.655 1.00 81.75 87 LEU A N 1
ATOM 678 C CA . LEU A 1 87 ? 2.910 12.306 -2.847 1.00 81.75 87 LEU A CA 1
ATOM 679 C C . LEU A 1 87 ? 2.703 13.500 -3.789 1.00 81.75 87 LEU A C 1
ATOM 681 O O . LEU A 1 87 ? 2.100 14.511 -3.417 1.00 81.75 87 LEU A O 1
ATOM 685 N N . GLU A 1 88 ? 3.193 13.378 -5.021 1.00 72.12 88 GLU A N 1
ATOM 686 C CA . GLU A 1 88 ? 2.980 14.379 -6.063 1.00 72.12 88 GLU A CA 1
ATOM 687 C C . GLU A 1 88 ? 1.532 14.286 -6.559 1.00 72.12 88 GLU A C 1
ATOM 689 O O . GLU A 1 88 ? 1.198 13.402 -7.337 1.00 72.12 88 GLU A O 1
ATOM 694 N N . SER A 1 89 ? 0.676 15.205 -6.098 1.00 62.88 89 SER A N 1
ATOM 695 C CA . SER A 1 89 ? -0.741 15.320 -6.475 1.00 62.88 89 SER A CA 1
ATOM 696 C C . SER A 1 89 ? -1.535 14.009 -6.301 1.00 62.88 89 SER A C 1
ATOM 698 O O . SER A 1 89 ? -1.598 13.194 -7.226 1.00 62.88 89 SER A O 1
ATOM 700 N N . PRO A 1 90 ? -2.218 13.801 -5.158 1.00 59.97 90 PRO A N 1
ATOM 701 C CA . PRO A 1 90 ? -2.968 12.567 -4.906 1.00 59.97 90 PRO A CA 1
ATOM 702 C C . PRO A 1 90 ? -4.062 12.296 -5.953 1.00 59.97 90 PRO A C 1
ATOM 704 O O . PRO A 1 90 ? -4.437 11.143 -6.147 1.00 59.97 90 PRO A O 1
ATOM 707 N N . GLY A 1 91 ? -4.461 13.326 -6.713 1.00 58.56 91 GLY A N 1
ATOM 708 C CA . GLY A 1 91 ? -4.924 13.254 -8.100 1.00 58.56 91 GLY A CA 1
ATOM 709 C C . GLY A 1 91 ? -6.129 12.349 -8.349 1.00 58.56 91 GLY A C 1
ATOM 710 O O . GLY A 1 91 ? -7.245 12.833 -8.4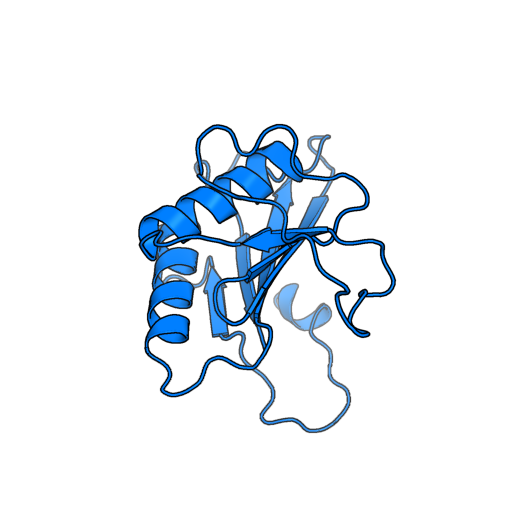87 1.00 58.56 91 GLY A O 1
ATOM 711 N N . ALA A 1 92 ? -5.884 11.043 -8.472 1.00 61.72 92 ALA A N 1
ATOM 712 C CA . ALA A 1 92 ? -6.915 10.027 -8.677 1.00 61.72 92 ALA A CA 1
ATOM 713 C C . ALA A 1 92 ? -7.622 9.596 -7.379 1.00 61.72 92 ALA A C 1
ATOM 715 O O . ALA A 1 92 ? -8.693 8.999 -7.446 1.00 61.72 92 ALA A O 1
ATOM 716 N N . PHE A 1 93 ? -7.031 9.885 -6.221 1.00 71.50 93 PHE A N 1
ATOM 717 C CA . PHE A 1 93 ? -7.532 9.499 -4.910 1.00 71.50 93 PHE A CA 1
ATOM 718 C C . PHE A 1 93 ? -7.709 10.744 -4.046 1.00 71.50 93 PHE A C 1
ATOM 720 O O . PHE A 1 93 ? -6.840 11.618 -4.022 1.00 71.50 93 PHE A O 1
ATOM 727 N N . ASP A 1 94 ? -8.837 10.828 -3.342 1.00 68.88 94 ASP A N 1
ATOM 728 C CA . ASP A 1 94 ? -9.099 11.910 -2.394 1.00 68.88 94 ASP A CA 1
ATOM 729 C C . ASP A 1 94 ? -8.288 11.684 -1.112 1.00 68.88 94 ASP A C 1
ATOM 731 O O . ASP A 1 94 ? -8.767 11.124 -0.127 1.00 68.88 94 ASP A O 1
ATOM 735 N N . LEU A 1 95 ? -7.006 12.050 -1.170 1.00 77.88 95 LEU A N 1
ATOM 736 C CA . LEU A 1 95 ? -6.120 12.071 -0.015 1.00 77.88 95 LEU A CA 1
ATOM 737 C C . LEU A 1 95 ? -5.870 13.506 0.400 1.00 77.88 95 LEU A C 1
ATOM 739 O O . LEU A 1 95 ? -5.323 14.314 -0.353 1.00 77.88 95 LEU A O 1
ATOM 743 N N . SER A 1 96 ? -6.202 13.788 1.650 1.00 78.12 96 SER A N 1
ATOM 744 C CA . SER A 1 96 ? -5.875 15.057 2.279 1.00 78.12 96 SER 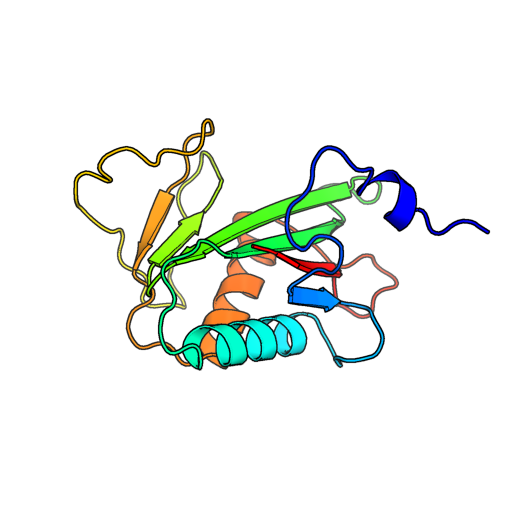A CA 1
ATOM 745 C C . SER A 1 96 ? -4.677 14.867 3.210 1.00 78.12 96 SER A C 1
ATOM 747 O O . SER A 1 96 ? -4.684 13.937 4.026 1.00 78.12 96 SER A O 1
ATOM 749 N N . PRO A 1 97 ? -3.639 15.721 3.124 1.00 75.50 97 PRO A N 1
ATOM 750 C CA . PRO A 1 97 ? -2.597 15.763 4.140 1.00 75.50 97 PRO A CA 1
ATOM 751 C C . PRO A 1 97 ? -3.229 15.991 5.513 1.00 75.50 97 PRO A C 1
ATOM 753 O O . PRO A 1 97 ? -4.083 16.867 5.670 1.00 75.50 97 PRO A O 1
ATOM 756 N N . VAL A 1 98 ? -2.812 15.223 6.516 1.00 72.44 98 VAL A N 1
ATOM 757 C CA . VAL A 1 98 ? -3.294 15.446 7.882 1.00 72.44 98 VAL A CA 1
ATOM 758 C C . VAL A 1 98 ? -2.504 16.607 8.480 1.00 72.44 98 VAL A C 1
ATOM 760 O O . VAL A 1 98 ? -1.321 16.473 8.781 1.00 72.44 98 VAL A O 1
ATOM 763 N N . THR A 1 99 ? -3.142 17.766 8.656 1.00 55.62 99 THR A N 1
ATOM 764 C CA . THR A 1 99 ? -2.544 18.894 9.381 1.00 55.62 99 THR A CA 1
ATOM 765 C C . THR A 1 99 ? -2.812 18.748 10.874 1.00 55.62 99 THR A C 1
ATOM 767 O O . THR A 1 99 ? -3.907 19.035 11.352 1.00 55.62 99 THR A O 1
ATOM 770 N N . GLY A 1 100 ? -1.804 18.315 11.617 1.00 47.72 100 GLY A N 1
ATOM 771 C CA . GLY A 1 100 ? -1.822 18.255 13.073 1.00 47.72 100 GLY A CA 1
ATOM 772 C C . GLY A 1 100 ? -0.443 17.861 13.592 1.00 47.72 100 GLY A C 1
ATOM 773 O O . GLY A 1 100 ? 0.351 17.314 12.823 1.00 47.72 100 GLY A O 1
ATOM 774 N N . PRO A 1 101 ? -0.115 18.141 14.864 1.00 40.75 101 PRO A N 1
ATOM 775 C CA . PRO A 1 101 ? 1.053 17.529 15.467 1.00 40.75 101 PRO A CA 1
ATOM 776 C C . PRO A 1 101 ? 0.813 16.017 15.446 1.00 40.75 101 PRO A C 1
ATOM 778 O O . PRO A 1 101 ? -0.045 15.507 16.161 1.00 40.75 101 PRO A O 1
ATOM 781 N N . SER A 1 102 ? 1.545 15.299 14.594 1.00 46.53 102 SER A N 1
ATOM 782 C CA . SER A 1 102 ? 1.815 13.889 14.853 1.00 46.53 102 SER A CA 1
ATOM 783 C C . SER A 1 102 ? 2.628 13.893 16.141 1.00 46.53 102 SER A C 1
ATOM 785 O O . SER A 1 102 ? 3.838 14.118 16.120 1.00 46.53 102 SER A O 1
ATOM 787 N N . GLU A 1 103 ? 1.956 13.835 17.291 1.00 42.75 103 GLU A N 1
ATOM 788 C CA . GLU A 1 103 ? 2.647 13.718 18.565 1.00 42.75 103 GLU A CA 1
ATOM 789 C C . GLU A 1 103 ? 3.409 12.381 18.542 1.00 42.75 103 GLU A C 1
ATOM 791 O O . GLU A 1 103 ? 2.850 11.319 18.778 1.00 42.75 103 GLU A O 1
ATOM 796 N N . GLN A 1 104 ? 4.704 12.466 18.218 1.00 41.59 104 GLN A N 1
ATOM 797 C CA . GLN A 1 104 ? 5.782 11.517 18.535 1.00 41.59 104 GLN A CA 1
ATOM 798 C C . GLN A 1 104 ? 6.087 10.314 17.624 1.00 41.59 104 GLN A C 1
ATOM 800 O O . GLN A 1 104 ? 7.089 9.658 17.891 1.00 41.59 104 GLN A O 1
ATOM 805 N N . ASP A 1 105 ? 5.397 10.078 16.508 1.00 43.00 105 ASP A N 1
ATOM 806 C CA . ASP A 1 105 ? 5.675 8.902 15.651 1.00 43.00 105 ASP A CA 1
ATOM 807 C C . ASP A 1 105 ? 6.298 9.259 14.285 1.00 43.00 105 ASP A C 1
ATOM 809 O O . ASP A 1 105 ? 5.979 8.644 13.271 1.00 43.00 105 ASP A O 1
ATOM 813 N N . HIS A 1 106 ? 7.210 10.236 14.204 1.00 45.59 106 HIS A N 1
ATOM 814 C CA . HIS A 1 106 ? 8.081 10.282 13.025 1.00 45.59 106 HIS A CA 1
ATOM 815 C C . HIS A 1 106 ? 8.968 9.037 13.049 1.00 45.59 106 HIS A C 1
ATOM 817 O O . HIS A 1 106 ? 9.912 8.958 13.840 1.00 45.59 106 HIS A O 1
ATOM 823 N N . ALA A 1 107 ? 8.689 8.072 12.168 1.00 46.81 107 ALA A N 1
ATOM 824 C CA . ALA A 1 107 ? 9.678 7.068 11.824 1.00 46.81 107 ALA A CA 1
ATOM 825 C C . ALA A 1 107 ? 10.996 7.801 11.492 1.00 46.81 107 ALA A C 1
ATOM 827 O O . ALA A 1 107 ? 10.959 8.821 10.788 1.00 46.81 107 ALA A O 1
ATOM 828 N N . PRO A 1 108 ? 12.154 7.357 12.013 1.00 44.94 108 PRO A N 1
ATOM 829 C CA . PRO A 1 108 ? 13.436 7.956 11.664 1.00 44.94 108 PRO A CA 1
ATOM 830 C C . PRO A 1 108 ? 13.634 7.785 10.150 1.00 44.94 108 PRO A C 1
ATOM 832 O O . PRO A 1 108 ? 13.980 6.703 9.691 1.00 44.94 108 PRO A O 1
ATOM 835 N N . GLY A 1 109 ? 13.308 8.817 9.365 1.00 54.69 109 GLY A N 1
ATOM 836 C CA . GLY A 1 109 ? 13.195 8.691 7.905 1.00 54.69 109 GLY A CA 1
ATOM 837 C C . GLY A 1 109 ? 12.330 9.733 7.182 1.00 54.69 109 GLY A C 1
ATOM 838 O O . GLY A 1 109 ? 12.376 9.780 5.960 1.00 54.69 109 GLY A O 1
ATOM 839 N N . GLY A 1 110 ? 11.579 10.591 7.888 1.00 65.19 110 GLY A N 1
ATOM 840 C CA . GLY A 1 110 ? 10.928 11.758 7.265 1.00 65.19 110 GLY A CA 1
ATOM 841 C C . GLY A 1 110 ? 9.667 11.451 6.446 1.00 65.19 110 GLY A C 1
ATOM 842 O O . GLY A 1 110 ? 9.461 12.074 5.409 1.00 65.19 110 GLY A O 1
ATOM 843 N N . GLY A 1 111 ? 8.842 10.502 6.903 1.00 78.25 111 GLY A N 1
ATOM 844 C CA . GLY A 1 111 ? 7.595 10.126 6.233 1.00 78.25 111 GLY A CA 1
ATOM 845 C C . GLY A 1 111 ? 6.476 11.174 6.311 1.00 78.25 111 GLY A C 1
ATOM 846 O O . GLY A 1 111 ? 6.472 12.053 7.177 1.00 78.25 111 GLY A O 1
ATOM 847 N N . HIS A 1 112 ? 5.503 11.051 5.404 1.00 85.38 112 HIS A N 1
ATOM 848 C CA . HIS A 1 112 ? 4.346 11.952 5.273 1.00 85.38 112 HIS A CA 1
ATOM 849 C C . HIS A 1 112 ? 3.039 11.212 5.569 1.00 85.38 112 HIS A C 1
ATOM 851 O O . HIS A 1 112 ? 2.845 10.097 5.085 1.00 85.38 112 HIS A O 1
ATOM 857 N N . VAL A 1 113 ? 2.132 11.838 6.329 1.00 87.25 113 VAL A N 1
ATOM 858 C CA . VAL A 1 113 ? 0.866 11.223 6.769 1.00 87.25 113 VAL A CA 1
ATOM 859 C C . VAL A 1 113 ? -0.341 11.819 6.038 1.00 87.25 113 VAL A C 1
ATOM 861 O O . VAL A 1 113 ? -0.512 13.039 5.970 1.00 87.25 113 VAL A O 1
ATOM 864 N N . TYR A 1 114 ? -1.214 10.943 5.542 1.00 87.88 114 TYR A N 1
ATOM 865 C CA . TYR A 1 114 ? -2.410 11.271 4.765 1.00 87.88 114 TYR A CA 1
ATOM 866 C C . TYR A 1 114 ? -3.655 10.603 5.356 1.00 87.88 114 TYR A C 1
ATOM 868 O O . TYR A 1 114 ? -3.585 9.488 5.875 1.00 87.88 114 TYR A O 1
ATOM 876 N N . ALA A 1 115 ? -4.803 11.273 5.264 1.00 88.12 115 ALA A N 1
ATOM 877 C CA . ALA A 1 115 ? -6.100 10.678 5.568 1.00 88.12 115 ALA A CA 1
ATOM 878 C C . ALA A 1 115 ? -6.635 9.949 4.331 1.00 88.12 115 ALA A C 1
ATOM 880 O O . ALA A 1 115 ? -6.592 10.500 3.233 1.00 88.12 115 ALA A O 1
ATOM 881 N N . LEU A 1 116 ? -7.155 8.734 4.522 1.00 84.12 116 LEU A N 1
ATOM 882 C CA . LEU A 1 116 ? -7.679 7.884 3.444 1.00 84.12 116 LEU A CA 1
ATOM 883 C C . LEU A 1 116 ? -9.116 8.217 3.016 1.00 84.12 116 LEU A C 1
ATOM 885 O O . LEU A 1 116 ? -9.586 7.678 2.019 1.00 84.12 116 LEU A O 1
ATOM 889 N N . GLY A 1 117 ? -9.830 9.057 3.770 1.00 81.12 117 GLY A N 1
ATOM 890 C CA . GLY A 1 117 ? -11.260 9.294 3.548 1.00 81.12 117 GLY A CA 1
ATOM 891 C C . GLY A 1 117 ? -12.099 8.010 3.654 1.00 81.12 117 GLY A C 1
ATOM 892 O O . GLY A 1 117 ? -11.697 7.041 4.301 1.00 81.12 117 GLY A O 1
ATOM 893 N N . ASP A 1 118 ? -13.256 7.992 2.988 1.00 85.19 118 ASP A N 1
ATOM 894 C CA . ASP A 1 118 ? -14.223 6.879 3.004 1.00 85.19 118 ASP A CA 1
ATOM 895 C C . ASP A 1 118 ? -13.983 5.830 1.892 1.00 85.19 118 ASP A C 1
ATOM 897 O O . ASP A 1 118 ? -14.906 5.135 1.467 1.00 85.19 118 ASP A O 1
ATOM 901 N N . MET A 1 119 ? -12.746 5.690 1.399 1.00 89.56 119 MET A N 1
ATOM 902 C CA . MET A 1 119 ? -12.413 4.731 0.333 1.00 89.56 119 MET A CA 1
ATOM 903 C C . MET A 1 119 ? -12.766 3.298 0.725 1.00 89.56 119 MET A C 1
ATOM 905 O O . MET A 1 119 ? -12.464 2.866 1.836 1.00 89.56 119 MET A O 1
ATOM 909 N N . THR A 1 120 ? -13.302 2.509 -0.200 1.00 92.81 120 THR A N 1
ATOM 910 C CA . THR A 1 120 ? -13.484 1.054 -0.057 1.00 92.81 120 THR A CA 1
ATOM 911 C C . THR A 1 120 ? -12.136 0.310 0.029 1.00 92.81 120 THR A C 1
ATOM 913 O O . THR A 1 120 ? -11.091 0.878 -0.312 1.00 92.81 120 THR A O 1
ATOM 916 N N . PRO A 1 121 ? -12.107 -0.966 0.471 1.00 94.00 121 PRO A N 1
ATOM 917 C CA . PRO A 1 121 ? -10.885 -1.774 0.450 1.00 94.00 121 PRO A CA 1
ATOM 918 C C . PRO A 1 121 ? -10.222 -1.849 -0.932 1.00 94.00 121 PRO A C 1
ATOM 920 O O . PRO A 1 121 ? -9.018 -1.632 -1.030 1.00 94.00 121 PRO A O 1
ATOM 923 N N . LEU A 1 122 ? -11.003 -2.054 -1.998 1.00 95.12 122 LEU A N 1
ATOM 924 C CA . LEU A 1 122 ? -10.493 -2.101 -3.371 1.00 95.12 122 LEU A CA 1
ATOM 925 C C . LEU A 1 122 ? -9.915 -0.756 -3.830 1.00 95.12 122 LEU A C 1
ATOM 927 O O . LEU A 1 122 ? -8.859 -0.715 -4.458 1.00 95.12 122 LEU A O 1
ATOM 931 N N . GLU A 1 123 ? -10.582 0.358 -3.522 1.00 93.81 123 GLU A N 1
ATOM 932 C CA . GLU A 1 123 ? -10.054 1.693 -3.836 1.00 93.81 123 GLU A CA 1
ATOM 933 C C . GLU A 1 123 ? -8.748 1.961 -3.087 1.00 93.81 123 GLU A C 1
ATOM 935 O O . GLU A 1 123 ? -7.787 2.440 -3.684 1.00 93.81 123 GLU A O 1
ATOM 940 N N . THR A 1 124 ? -8.681 1.560 -1.816 1.00 93.06 124 THR A N 1
ATOM 941 C CA . THR A 1 124 ? -7.462 1.665 -1.005 1.00 93.06 124 THR A CA 1
ATOM 942 C C . THR A 1 124 ? -6.340 0.788 -1.581 1.00 93.06 124 THR A C 1
ATOM 944 O O . THR A 1 124 ? -5.204 1.241 -1.674 1.00 93.06 124 THR A O 1
ATOM 947 N N . ALA A 1 125 ? -6.637 -0.432 -2.040 1.00 94.94 125 ALA A N 1
ATOM 948 C CA . ALA A 1 125 ? -5.656 -1.318 -2.671 1.00 94.94 125 ALA A CA 1
ATOM 949 C C . ALA A 1 125 ? -5.117 -0.747 -3.993 1.00 94.94 125 ALA A C 1
ATOM 951 O O . ALA A 1 125 ? -3.910 -0.742 -4.223 1.00 94.94 125 ALA A O 1
ATOM 952 N N . ARG A 1 126 ? -5.994 -0.198 -4.843 1.00 94.69 126 ARG A N 1
ATOM 953 C CA . ARG A 1 126 ? -5.602 0.486 -6.091 1.00 94.69 126 ARG A CA 1
ATOM 954 C C . ARG A 1 126 ? -4.779 1.742 -5.832 1.00 94.69 126 ARG A C 1
ATOM 956 O O . ARG A 1 126 ? -3.891 2.077 -6.612 1.00 94.69 126 ARG A O 1
ATOM 963 N N . MET A 1 127 ? -5.074 2.446 -4.746 1.00 92.88 127 MET A N 1
ATOM 964 C CA . MET A 1 127 ? -4.285 3.587 -4.309 1.00 92.88 127 MET A CA 1
ATOM 965 C C . MET A 1 127 ? -2.887 3.152 -3.868 1.00 92.88 127 MET A C 1
ATOM 967 O O . MET A 1 127 ? -1.915 3.759 -4.314 1.00 92.88 127 MET A O 1
ATOM 971 N N . LEU A 1 128 ? -2.767 2.094 -3.059 1.00 94.25 128 LEU A N 1
ATOM 972 C CA . LEU A 1 128 ? -1.469 1.525 -2.682 1.00 94.25 128 LEU A CA 1
ATOM 973 C C . LEU A 1 128 ? -0.667 1.087 -3.914 1.00 94.25 128 LEU A C 1
ATOM 975 O O . LEU A 1 128 ? 0.490 1.478 -4.041 1.00 94.25 128 LEU A O 1
ATOM 979 N N . ASP A 1 129 ? -1.289 0.367 -4.852 1.00 94.56 129 ASP A N 1
ATOM 980 C CA . ASP A 1 129 ? -0.668 -0.002 -6.134 1.00 94.56 129 ASP A CA 1
ATOM 981 C C . ASP A 1 129 ? -0.151 1.230 -6.889 1.00 94.56 129 ASP A C 1
ATOM 983 O O . ASP A 1 129 ? 1.018 1.299 -7.270 1.00 94.56 129 ASP A O 1
ATOM 987 N N . SER A 1 130 ? -0.984 2.265 -7.025 1.00 92.06 130 SER A N 1
ATOM 988 C CA . SER A 1 130 ? -0.586 3.511 -7.678 1.00 92.06 130 SER A CA 1
ATOM 989 C C . SER A 1 130 ? 0.570 4.207 -6.950 1.00 92.06 130 SER A C 1
ATOM 991 O O . SER A 1 130 ? 1.447 4.769 -7.606 1.00 92.06 130 SER A O 1
ATOM 993 N N . ILE A 1 131 ? 0.598 4.186 -5.615 1.00 91.94 131 ILE A N 1
ATOM 994 C CA . ILE A 1 131 ? 1.696 4.743 -4.817 1.00 91.94 131 ILE A CA 1
ATOM 995 C C . ILE A 1 131 ? 2.981 3.952 -5.084 1.00 91.94 131 ILE A C 1
ATOM 997 O O . ILE A 1 131 ? 3.995 4.546 -5.451 1.00 91.94 131 ILE A O 1
ATOM 1001 N N . PHE A 1 132 ? 2.955 2.625 -4.984 1.00 93.06 132 PHE A N 1
ATOM 1002 C CA . PHE A 1 132 ? 4.136 1.803 -5.242 1.00 93.06 132 PHE A CA 1
ATOM 1003 C C . PHE A 1 132 ? 4.656 1.979 -6.670 1.00 93.06 132 PHE A C 1
ATOM 1005 O O . PHE A 1 132 ? 5.837 2.273 -6.868 1.00 93.06 132 PHE A O 1
ATOM 1012 N N . ARG A 1 133 ? 3.775 1.910 -7.669 1.00 91.31 133 ARG A N 1
ATOM 1013 C CA . ARG A 1 133 ? 4.166 2.006 -9.079 1.00 91.31 133 ARG A CA 1
ATOM 1014 C C . ARG A 1 133 ? 4.617 3.394 -9.504 1.00 91.31 133 ARG A C 1
ATOM 1016 O O . ARG A 1 133 ? 5.550 3.518 -10.295 1.00 91.31 133 ARG A O 1
ATOM 1023 N N . ARG A 1 134 ? 3.943 4.450 -9.043 1.00 89.38 134 ARG A N 1
ATOM 1024 C CA . ARG A 1 134 ? 4.183 5.814 -9.547 1.00 89.38 134 ARG A CA 1
ATOM 1025 C C . ARG A 1 134 ? 5.094 6.620 -8.639 1.00 89.38 134 ARG A C 1
ATOM 1027 O O . ARG A 1 134 ? 6.024 7.241 -9.142 1.00 89.38 134 ARG A O 1
ATOM 1034 N N . HIS A 1 135 ? 4.845 6.593 -7.329 1.00 88.75 135 HIS A N 1
ATOM 1035 C CA . HIS A 1 135 ? 5.635 7.356 -6.358 1.00 88.75 135 HIS A CA 1
ATOM 1036 C C . HIS A 1 135 ? 6.977 6.680 -6.091 1.00 88.75 135 HIS A C 1
ATOM 1038 O O . HIS A 1 135 ? 8.027 7.307 -6.212 1.00 88.75 135 HIS A O 1
ATOM 1044 N N . PHE A 1 136 ? 6.950 5.379 -5.798 1.00 89.94 136 PHE A N 1
ATOM 1045 C CA . PHE A 1 136 ? 8.162 4.607 -5.511 1.00 89.94 136 PHE A CA 1
ATOM 1046 C C . PHE A 1 136 ? 8.801 3.963 -6.745 1.00 89.94 136 PHE A C 1
ATOM 1048 O O . PHE A 1 136 ? 9.896 3.416 -6.647 1.00 89.94 136 PHE A O 1
ATOM 1055 N N . GLN A 1 137 ? 8.155 4.068 -7.912 1.00 91.00 137 GLN A N 1
ATOM 1056 C CA . GLN A 1 137 ? 8.644 3.518 -9.180 1.00 91.00 137 GLN A CA 1
ATOM 1057 C C . GLN A 1 137 ? 8.905 2.003 -9.139 1.00 91.00 137 GLN A C 1
ATOM 1059 O O . GLN A 1 137 ? 9.752 1.512 -9.886 1.00 91.00 137 GLN A O 1
ATOM 1064 N N . ILE A 1 138 ? 8.175 1.269 -8.293 1.00 90.94 138 ILE A N 1
ATOM 1065 C CA . ILE A 1 138 ? 8.217 -0.194 -8.253 1.00 90.94 138 ILE A CA 1
ATOM 1066 C C . ILE A 1 138 ? 7.553 -0.726 -9.518 1.00 90.94 138 ILE A C 1
ATOM 1068 O O . ILE A 1 138 ? 6.400 -0.407 -9.808 1.00 90.94 138 ILE A O 1
ATOM 1072 N N . ARG A 1 139 ? 8.283 -1.525 -10.292 1.00 91.19 139 ARG A N 1
ATOM 1073 C CA . ARG A 1 139 ? 7.762 -2.160 -11.503 1.00 91.19 139 ARG A CA 1
ATOM 1074 C C . ARG A 1 139 ? 7.785 -3.679 -11.355 1.00 91.19 139 ARG A C 1
ATOM 1076 O O . ARG A 1 139 ? 8.709 -4.195 -10.735 1.00 91.19 139 ARG A O 1
ATOM 1083 N N . PRO A 1 140 ? 6.829 -4.394 -11.954 1.00 89.56 140 PRO A N 1
ATOM 1084 C CA . PRO A 1 140 ? 6.956 -5.823 -12.236 1.00 89.56 140 PRO A CA 1
ATOM 1085 C C . PRO A 1 140 ? 8.284 -6.159 -12.913 1.00 89.56 140 PRO A C 1
ATOM 1087 O O . PRO A 1 140 ? 8.773 -5.368 -13.732 1.00 89.56 140 PRO A O 1
ATOM 1090 N N . PHE A 1 141 ? 8.857 -7.329 -12.625 1.00 86.50 141 PHE A N 1
ATOM 1091 C CA . PHE A 1 141 ? 9.906 -7.849 -13.500 1.00 86.50 141 PHE A CA 1
ATOM 1092 C C . PHE A 1 141 ? 9.311 -8.231 -14.874 1.00 86.50 141 PHE A C 1
ATOM 1094 O O . PHE A 1 141 ? 8.117 -8.520 -14.976 1.00 86.50 141 PHE A O 1
ATOM 1101 N N . PRO A 1 142 ? 10.102 -8.212 -15.969 1.00 85.00 142 PRO A N 1
ATOM 1102 C CA . PRO A 1 142 ? 9.583 -8.444 -17.324 1.00 85.00 142 PRO A CA 1
ATOM 1103 C C . PRO A 1 142 ? 8.869 -9.788 -17.535 1.00 85.00 142 PRO A C 1
ATOM 1105 O O . PRO A 1 142 ? 8.103 -9.926 -18.485 1.00 85.00 142 PRO A O 1
ATOM 1108 N N . ASP A 1 143 ? 9.154 -10.774 -16.692 1.00 85.19 143 ASP A N 1
ATOM 1109 C CA . ASP A 1 143 ? 8.613 -12.130 -16.708 1.00 85.19 143 ASP A CA 1
ATOM 1110 C C . ASP A 1 143 ? 7.459 -12.356 -15.713 1.00 85.19 143 ASP A C 1
ATOM 1112 O O . ASP A 1 143 ? 6.960 -13.473 -15.621 1.00 85.19 143 ASP A O 1
ATOM 1116 N N . GLU A 1 144 ? 6.992 -11.312 -15.019 1.00 83.00 144 GLU A N 1
ATOM 1117 C CA . GLU A 1 144 ? 5.955 -11.397 -13.975 1.00 83.00 144 GLU A CA 1
ATOM 1118 C C . GLU A 1 144 ? 4.571 -10.886 -14.428 1.00 83.00 144 GLU A C 1
ATOM 1120 O O . GLU A 1 144 ? 3.769 -10.469 -13.607 1.00 83.00 144 GLU A O 1
ATOM 1125 N N . GLU A 1 145 ? 4.268 -10.899 -15.732 1.00 86.50 145 GLU A N 1
ATOM 1126 C CA . GLU A 1 145 ? 2.922 -10.603 -16.281 1.00 86.50 145 GLU A CA 1
ATOM 1127 C C . GLU A 1 145 ? 2.271 -9.285 -15.787 1.00 86.50 145 GLU A C 1
ATOM 1129 O O . GLU A 1 145 ? 1.056 -9.192 -15.645 1.00 86.50 145 GLU A O 1
ATOM 1134 N N . ASP A 1 146 ? 3.077 -8.235 -15.584 1.00 87.50 146 ASP A N 1
ATOM 1135 C CA . ASP A 1 146 ? 2.657 -6.938 -15.012 1.00 87.50 146 ASP A CA 1
ATOM 1136 C C . ASP A 1 146 ? 2.215 -7.001 -13.532 1.00 87.50 146 ASP A C 1
ATOM 1138 O O . ASP A 1 146 ? 1.514 -6.114 -13.045 1.00 87.50 146 ASP A O 1
ATOM 1142 N N . ASP A 1 147 ? 2.687 -7.991 -12.779 1.00 92.44 147 ASP A N 1
ATOM 1143 C CA . ASP A 1 147 ? 2.470 -8.154 -11.341 1.00 92.44 147 ASP A CA 1
ATOM 1144 C C . ASP A 1 147 ? 3.775 -8.024 -10.535 1.00 92.44 147 ASP A C 1
ATOM 1146 O O . ASP A 1 147 ? 4.871 -8.116 -11.082 1.00 92.44 147 ASP A O 1
ATOM 1150 N N . TYR A 1 148 ? 3.688 -7.740 -9.237 1.00 91.50 148 TYR A N 1
ATOM 1151 C CA . TYR A 1 148 ? 4.872 -7.573 -8.387 1.00 91.50 148 TYR A CA 1
ATOM 1152 C C . TYR A 1 148 ? 4.637 -8.119 -6.979 1.00 91.50 148 TYR A C 1
ATOM 1154 O O . TYR A 1 148 ? 3.503 -8.293 -6.534 1.00 91.50 148 TYR A O 1
ATOM 1162 N N . ALA A 1 149 ? 5.720 -8.382 -6.249 1.00 94.12 149 ALA A N 1
ATOM 1163 C CA . ALA A 1 149 ? 5.614 -8.961 -4.919 1.00 94.12 149 ALA A CA 1
ATOM 1164 C C . ALA A 1 149 ? 5.135 -7.927 -3.891 1.00 94.12 149 ALA A C 1
ATOM 1166 O O . ALA A 1 149 ? 5.662 -6.813 -3.813 1.00 94.12 149 ALA A O 1
ATOM 1167 N N . VAL A 1 150 ? 4.170 -8.306 -3.058 1.00 95.62 150 VAL A N 1
ATOM 1168 C CA . VAL A 1 150 ? 3.687 -7.479 -1.953 1.00 95.62 150 VAL A CA 1
ATOM 1169 C C . VAL A 1 150 ? 3.510 -8.315 -0.694 1.00 95.62 150 VAL A C 1
ATOM 1171 O O . VAL A 1 150 ? 3.039 -9.446 -0.739 1.00 95.62 150 VAL A O 1
ATOM 1174 N N . GLY A 1 151 ? 3.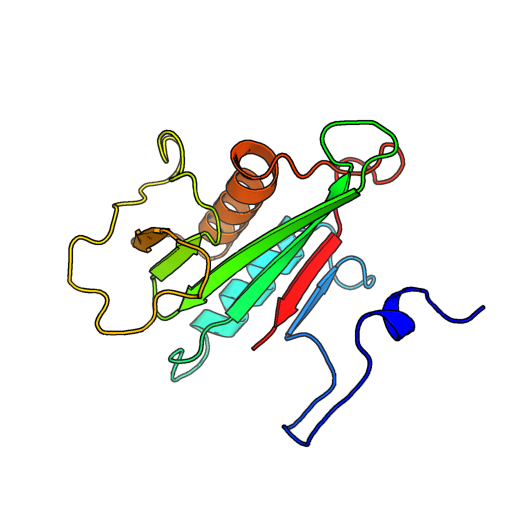886 -7.753 0.447 1.00 94.56 151 GLY A N 1
ATOM 1175 C CA . GLY A 1 151 ? 3.629 -8.328 1.761 1.00 94.56 151 GLY A CA 1
ATOM 1176 C C . GLY A 1 151 ? 2.986 -7.311 2.694 1.00 94.56 151 GLY A C 1
ATOM 1177 O O . GLY A 1 151 ? 3.117 -6.104 2.488 1.00 94.56 151 GLY A O 1
ATOM 1178 N N . ALA A 1 152 ? 2.300 -7.790 3.728 1.00 91.88 152 ALA A N 1
ATOM 1179 C CA . ALA A 1 152 ? 1.781 -6.959 4.808 1.00 91.88 152 ALA A CA 1
ATOM 1180 C C . ALA A 1 152 ? 2.148 -7.546 6.179 1.00 91.88 152 ALA A C 1
ATOM 1182 O O . ALA A 1 152 ? 1.982 -8.746 6.396 1.00 91.88 152 ALA A O 1
ATOM 1183 N N . GLU A 1 153 ? 2.619 -6.720 7.115 1.00 88.31 153 GLU A N 1
ATOM 1184 C CA . GLU A 1 153 ? 3.060 -7.156 8.453 1.00 88.31 153 GLU A CA 1
ATOM 1185 C C . GLU A 1 153 ? 2.805 -6.133 9.580 1.00 88.31 153 GLU A C 1
ATOM 1187 O O . GLU A 1 153 ? 2.625 -4.945 9.325 1.00 88.31 153 GLU A O 1
ATOM 1192 N N . TRP A 1 154 ? 2.748 -6.619 10.827 1.00 81.81 154 TRP A N 1
ATOM 1193 C CA . TRP A 1 154 ? 2.331 -5.900 12.050 1.00 81.81 154 TRP A CA 1
ATOM 1194 C C . TRP A 1 154 ? 3.413 -5.102 12.791 1.00 81.81 154 TRP A C 1
ATOM 1196 O O . TRP A 1 154 ? 4.610 -5.386 12.601 1.00 81.81 154 TRP A O 1
#

Radius of gyration: 15.67 Å; chains: 1; bounding box: 33×44×38 Å

Foldseek 3Di:
DPPPVVVVPDDDDDDVDDDFLFKPPPVPDPFQLRRQLVSLVVLVPDPAFADKKKKKWWAAAPDLPDIFIAIWIDTDQKIKGQALDDPDPLPVAPKDFDPDPPPPPPDPRNIGMIGRPPDHSSRVSVSVVCCCCPVRVHFHNPPRPGHTIMTMHD

Secondary structure (DSSP, 8-state):
---GGGGTS---S-SS-S--SEEESSSS-SSHHHHHHHHHHHHHTSS---S-EEEEEEEE-SSTT-EEEEEEEEETTEEEE-SSSPPS--TTS--EE--S---S---TT--EEEE-TT--HHHHHHHHHHIIIIIS--B--TTSTT--EEEEE-

pLDDT: mean 78.65, std 18.33, range [31.02, 96.5]

Sequence (154 aa):
MISLLKKLFGSTAPRQEGKPFMEHPDGTFDNAIAAMEDAIHRLRSLPEWTRWITFCAQGQGARPEAYAMAEVRMRGGTLEILSEKPLESPGAFDLSPVTGPSEQDHAPGGGHVYALGDMTPLETARMLDSIFRRHFQIRPFPDEEDDYAVGAEW